Protein AF-C4IFF8-F1 (afdb_monomer_lite)

Radius of gyration: 55.26 Å; chains: 1; bounding box: 111×51×148 Å

Secondary structure (DSSP, 8-state):
-PPPP--EEE-GGGSTT----TT-EEEETTT--EEEE-SSSEEES----TT--S-BTTB-SS----GGGGT-TT-----GGGPPPPHHHHHHHHTSPPSS-PPPPTT-SS----GGG-TTSSS--TT-S--SS-EEEEE-SSEEEEEEE-SSS------EESS-S-----

Organism: NCBI:txid632245

Structure (mmCIF, N/CA/C/O backbone):
data_AF-C4IFF8-F1
#
_entry.id   AF-C4IFF8-F1
#
loop_
_atom_site.group_PDB
_atom_site.id
_atom_site.type_symbol
_atom_site.label_atom_id
_atom_site.label_alt_id
_atom_site.label_comp_id
_atom_site.label_asym_id
_atom_site.label_entity_id
_atom_site.label_seq_id
_atom_site.pdbx_PDB_ins_code
_atom_site.Cartn_x
_atom_site.Cartn_y
_atom_site.Cartn_z
_atom_site.occupancy
_atom_site.B_iso_or_equiv
_atom_site.auth_seq_id
_atom_site.auth_comp_id
_atom_site.auth_asym_id
_atom_site.auth_atom_id
_atom_site.pdbx_PDB_model_num
ATOM 1 N N . MET A 1 1 ? -21.603 10.286 78.005 1.00 72.50 1 MET A N 1
ATOM 2 C CA . MET A 1 1 ? -22.055 8.878 77.959 1.00 72.50 1 MET A CA 1
ATOM 3 C C . MET A 1 1 ? -21.795 8.356 76.558 1.00 72.50 1 MET A C 1
ATOM 5 O O . MET A 1 1 ? -22.224 9.009 75.616 1.00 72.50 1 MET A O 1
ATOM 9 N N . ALA A 1 2 ? -21.042 7.267 76.403 1.00 71.94 2 ALA A N 1
ATOM 10 C CA . ALA A 1 2 ? -20.836 6.655 75.092 1.00 71.94 2 ALA A CA 1
ATOM 11 C C . ALA A 1 2 ? -21.992 5.687 74.811 1.00 71.94 2 ALA A C 1
ATOM 13 O O . ALA A 1 2 ? -22.238 4.780 75.601 1.00 71.94 2 ALA A O 1
ATOM 14 N N . GLN A 1 3 ? -22.701 5.887 73.702 1.00 87.06 3 GLN A N 1
ATOM 15 C CA . GLN A 1 3 ? -23.749 4.972 73.254 1.00 87.06 3 GLN A CA 1
ATOM 16 C C . GLN A 1 3 ? -23.097 3.892 72.379 1.00 87.06 3 GLN A C 1
ATOM 18 O O . GLN A 1 3 ? -22.406 4.216 71.414 1.00 87.06 3 GLN A O 1
ATOM 23 N N . THR A 1 4 ? -23.300 2.611 72.691 1.00 87.38 4 THR A N 1
ATOM 24 C CA . THR A 1 4 ? -22.831 1.504 71.841 1.00 87.38 4 THR A CA 1
ATOM 25 C C . THR A 1 4 ? -23.965 1.018 70.947 1.00 87.38 4 THR A C 1
ATOM 27 O O . THR A 1 4 ? -24.980 0.534 71.442 1.00 87.38 4 THR A O 1
ATOM 30 N N . ILE A 1 5 ? -23.773 1.092 69.630 1.00 87.38 5 ILE A N 1
ATOM 31 C CA . ILE A 1 5 ? -24.707 0.540 68.642 1.00 87.38 5 ILE A CA 1
ATOM 32 C C . ILE A 1 5 ? -24.251 -0.877 68.282 1.00 87.38 5 ILE A C 1
ATOM 34 O O . ILE A 1 5 ? -23.100 -1.091 67.900 1.00 87.38 5 ILE A O 1
ATOM 38 N N . LYS A 1 6 ? -25.147 -1.860 68.413 1.00 84.38 6 LYS A N 1
ATOM 39 C CA . LYS A 1 6 ? -24.889 -3.258 68.047 1.00 84.38 6 LYS A CA 1
ATOM 40 C C . LYS A 1 6 ? -25.589 -3.578 66.731 1.00 84.38 6 LYS A C 1
ATOM 42 O O . LYS A 1 6 ? -26.801 -3.433 66.630 1.00 84.38 6 LYS A O 1
ATOM 47 N N . PHE A 1 7 ? -24.828 -4.054 65.751 1.00 91.31 7 PHE A N 1
ATOM 48 C CA . PHE A 1 7 ? -25.373 -4.612 64.514 1.00 91.31 7 PHE A CA 1
ATOM 49 C C . PHE A 1 7 ? -25.497 -6.124 64.615 1.00 91.31 7 PHE A C 1
ATOM 51 O O . PHE A 1 7 ? -24.718 -6.771 65.326 1.00 91.31 7 PHE A O 1
ATOM 58 N N . LYS A 1 8 ? -26.429 -6.686 63.845 1.00 93.06 8 LYS A N 1
ATOM 59 C CA . LYS A 1 8 ? -26.497 -8.126 63.621 1.00 93.06 8 LYS A CA 1
ATOM 60 C C . LYS A 1 8 ? -25.160 -8.572 63.029 1.00 93.06 8 LYS A C 1
ATOM 62 O O . LYS A 1 8 ? -24.608 -7.930 62.138 1.00 93.06 8 LYS A O 1
ATOM 67 N N . ARG A 1 9 ? -24.560 -9.607 63.602 1.00 94.38 9 ARG A N 1
ATOM 68 C CA . ARG A 1 9 ? -23.213 -10.040 63.230 1.00 94.38 9 ARG A CA 1
ATOM 69 C C . ARG A 1 9 ? -23.067 -11.535 63.389 1.00 94.38 9 ARG A C 1
ATOM 71 O O . ARG A 1 9 ? -23.719 -12.129 64.241 1.00 94.38 9 ARG A O 1
ATOM 78 N N . GLY A 1 10 ? -22.203 -12.114 62.577 1.00 94.06 10 GLY A N 1
ATOM 79 C CA . GLY A 1 10 ? -21.912 -13.538 62.582 1.00 94.06 10 GLY A CA 1
ATOM 80 C C . GLY A 1 10 ? -20.863 -13.866 61.533 1.00 94.06 10 GLY A C 1
ATOM 81 O O . GLY A 1 10 ? -20.343 -12.972 60.865 1.00 94.06 10 GLY A O 1
ATOM 82 N N . THR A 1 11 ? -20.563 -15.150 61.391 1.00 95.69 11 THR A N 1
ATOM 83 C CA . THR A 1 11 ? -19.658 -15.635 60.343 1.00 95.69 11 THR A CA 1
ATOM 84 C C . THR A 1 11 ? -20.381 -15.716 58.997 1.00 95.69 11 THR A C 1
ATOM 86 O O . THR A 1 11 ? -21.616 -15.705 58.945 1.00 95.69 11 THR A O 1
ATOM 89 N N . SER A 1 12 ? -19.635 -15.882 57.904 1.00 93.25 12 SER A N 1
ATOM 90 C CA . SER A 1 12 ? -20.187 -16.089 56.556 1.00 93.25 12 SER A CA 1
ATOM 91 C C . SER A 1 12 ? -21.164 -17.265 56.493 1.00 93.25 12 SER A C 1
ATOM 93 O O . SER A 1 12 ? -22.121 -17.228 55.723 1.00 93.25 12 SER A O 1
ATOM 95 N N . ALA A 1 13 ? -20.964 -18.289 57.331 1.00 94.88 13 ALA A N 1
ATOM 96 C CA . ALA A 1 13 ? -21.817 -19.475 57.392 1.00 94.88 13 ALA A CA 1
ATOM 97 C C . ALA A 1 13 ? -23.239 -19.160 57.886 1.00 94.88 13 ALA A C 1
ATOM 99 O O . ALA A 1 13 ? -24.200 -19.807 57.480 1.00 94.88 13 ALA A O 1
ATOM 100 N N . ASN A 1 14 ? -23.394 -18.132 58.723 1.00 92.69 14 ASN A N 1
ATOM 101 C CA . ASN A 1 14 ? -24.700 -17.719 59.232 1.00 92.69 14 ASN A CA 1
ATOM 102 C C . ASN A 1 14 ? -25.494 -16.888 58.213 1.00 92.69 14 ASN A C 1
ATOM 104 O O . ASN A 1 14 ? -26.690 -16.683 58.413 1.00 92.69 14 ASN A O 1
ATOM 108 N N . LEU A 1 15 ? -24.856 -16.415 57.133 1.00 90.19 15 LEU A N 1
ATOM 109 C CA . LEU A 1 15 ? -25.468 -15.520 56.152 1.00 90.19 15 LEU A CA 1
ATOM 110 C C . LEU A 1 15 ? -26.654 -16.180 55.435 1.00 90.19 15 LEU A C 1
ATOM 112 O O . LEU A 1 15 ? -27.686 -15.539 55.273 1.00 90.19 15 LEU A O 1
ATOM 116 N N . GLY A 1 16 ? -26.556 -17.461 55.062 1.00 89.62 16 GLY A N 1
ATOM 117 C CA . GLY A 1 16 ? -27.626 -18.167 54.339 1.00 89.62 16 GLY A CA 1
ATOM 118 C C . GLY A 1 16 ? -28.959 -18.192 55.095 1.00 89.62 16 GLY A C 1
ATOM 119 O O . GLY A 1 16 ? -30.007 -17.940 54.512 1.00 89.62 16 GLY A O 1
ATOM 120 N N . SER A 1 17 ? -28.907 -18.393 56.413 1.00 91.31 17 SER A N 1
ATOM 121 C CA . SER A 1 17 ? -30.076 -18.385 57.305 1.00 91.31 17 SER A CA 1
ATOM 122 C C . SER A 1 17 ? -30.453 -16.995 57.831 1.00 91.31 17 SER A C 1
ATOM 124 O O . SER A 1 17 ? -31.436 -16.851 58.554 1.00 91.31 17 SER A O 1
ATOM 126 N N . LEU A 1 18 ? -29.654 -15.965 57.540 1.00 90.69 18 LEU A N 1
ATOM 127 C CA . LEU A 1 18 ? -29.854 -14.628 58.086 1.00 90.69 18 LEU A CA 1
ATOM 128 C C . LEU A 1 18 ? -30.970 -13.904 57.333 1.00 90.69 18 LEU A C 1
ATOM 130 O O . LEU A 1 18 ? -30.791 -13.530 56.179 1.00 90.69 18 LEU A O 1
ATOM 134 N N . THR A 1 19 ? -32.102 -13.640 57.971 1.00 91.94 19 THR A N 1
ATOM 135 C CA . THR A 1 19 ? -33.139 -12.764 57.408 1.00 91.94 19 THR A CA 1
ATOM 136 C C . THR A 1 19 ? -32.927 -11.337 57.903 1.00 91.94 19 THR A C 1
ATOM 138 O O . THR A 1 19 ? -32.835 -11.113 59.116 1.00 91.94 19 THR A O 1
ATOM 141 N N . LEU A 1 20 ? -32.847 -10.385 56.975 1.00 93.19 20 LEU A N 1
ATOM 142 C CA . LEU A 1 20 ? -32.718 -8.958 57.265 1.00 93.19 20 LEU A CA 1
ATOM 143 C C . LEU A 1 20 ? -33.929 -8.226 56.703 1.00 93.19 20 LEU A C 1
ATOM 145 O O . LEU A 1 20 ? -34.284 -8.418 55.539 1.00 93.19 20 LEU A O 1
ATOM 149 N N . GLN A 1 21 ? -34.545 -7.380 57.524 1.00 94.31 21 GLN A N 1
ATOM 150 C CA . GLN A 1 21 ? -35.575 -6.465 57.037 1.00 94.31 21 GLN A CA 1
ATOM 151 C C . GLN A 1 21 ? -34.955 -5.405 56.121 1.00 94.31 21 GLN A C 1
ATOM 153 O O . GLN A 1 21 ? -33.737 -5.200 56.115 1.00 94.31 21 GLN A O 1
ATOM 158 N N . ALA A 1 22 ? -35.790 -4.719 55.341 1.00 95.31 22 ALA A N 1
ATOM 159 C CA . ALA A 1 22 ? -35.328 -3.613 54.512 1.00 95.31 22 ALA A CA 1
ATOM 160 C C . ALA A 1 22 ? -34.593 -2.566 55.374 1.00 95.31 22 ALA A C 1
ATOM 162 O O . ALA A 1 22 ? -35.139 -2.064 56.354 1.00 95.31 22 ALA A O 1
ATOM 163 N N . GLY A 1 23 ? -33.340 -2.272 55.025 1.00 92.88 23 GLY A N 1
ATOM 164 C 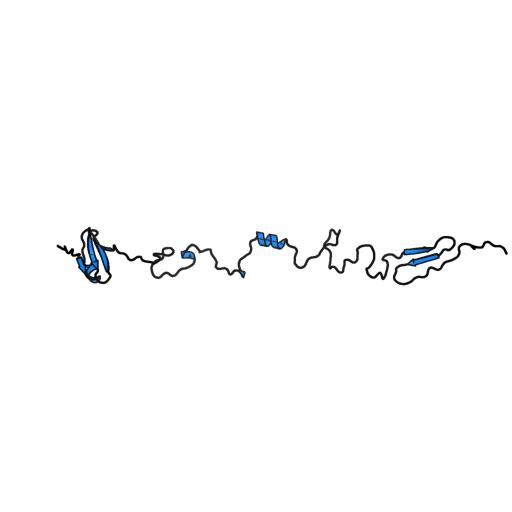CA . GLY A 1 23 ? -32.474 -1.332 55.739 1.00 92.88 23 GLY A CA 1
ATOM 165 C C . GLY A 1 23 ? -31.724 -1.905 56.946 1.00 92.88 23 GLY A C 1
ATOM 166 O O . GLY A 1 23 ? -30.904 -1.195 57.523 1.00 92.88 23 GLY A O 1
ATOM 167 N N . GLU A 1 24 ? -31.942 -3.166 57.333 1.00 95.44 24 GLU A N 1
ATOM 168 C CA . GLU A 1 24 ? -31.237 -3.764 58.472 1.00 95.44 24 GLU A CA 1
ATOM 169 C C . GLU A 1 24 ? -29.786 -4.135 58.094 1.00 95.44 24 GLU A C 1
ATOM 171 O O . GLU A 1 24 ? -29.584 -4.900 57.144 1.00 95.44 24 GLU A O 1
ATOM 176 N N . PRO A 1 25 ? -28.764 -3.637 58.823 1.00 94.50 25 PRO A N 1
ATOM 177 C CA . PRO A 1 25 ? -27.370 -3.967 58.558 1.00 94.50 25 PRO A CA 1
ATOM 178 C C . PRO A 1 25 ? -26.925 -5.257 59.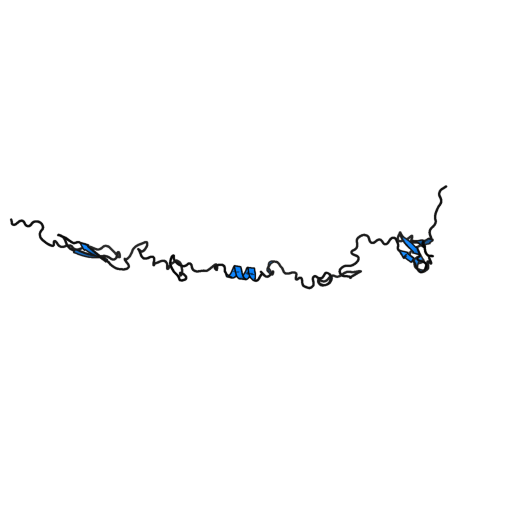252 1.00 94.50 25 PRO A C 1
ATOM 180 O O . PRO A 1 25 ? -27.258 -5.518 60.413 1.00 94.50 25 PRO A O 1
ATOM 183 N N . ALA A 1 26 ? -26.066 -6.017 58.572 1.00 95.50 26 ALA A N 1
ATOM 184 C CA . ALA A 1 26 ? -25.354 -7.139 59.160 1.00 95.50 26 ALA A CA 1
ATOM 185 C C . ALA A 1 26 ? -23.873 -7.168 58.787 1.00 95.50 26 ALA A C 1
ATOM 187 O O . ALA A 1 26 ? -23.503 -6.995 57.627 1.00 95.50 26 ALA A O 1
ATOM 188 N N . PHE A 1 27 ? -23.026 -7.444 59.775 1.00 94.94 27 PHE A N 1
ATOM 189 C CA . PHE A 1 27 ? -21.583 -7.543 59.591 1.00 94.94 27 PHE A CA 1
ATOM 190 C C . PHE A 1 27 ? -21.107 -8.995 59.635 1.00 94.94 27 PHE A C 1
ATOM 192 O O . PHE A 1 27 ? -21.367 -9.725 60.593 1.00 94.94 27 PHE A O 1
ATOM 199 N N . CYS A 1 28 ? -20.369 -9.387 58.606 1.00 93.38 28 CYS A N 1
ATOM 200 C CA . CYS A 1 28 ? -19.741 -10.688 58.482 1.00 93.38 28 CYS A CA 1
ATOM 201 C C . CYS A 1 28 ? -18.339 -10.613 59.102 1.00 93.38 28 CYS A C 1
ATOM 203 O O . CYS A 1 28 ? -17.434 -9.975 58.562 1.00 93.38 28 CYS A O 1
ATOM 205 N N . THR A 1 29 ? -18.169 -11.190 60.290 1.00 93.62 29 THR A N 1
ATOM 206 C CA . THR A 1 29 ? -17.006 -10.928 61.158 1.00 93.62 29 THR A CA 1
ATOM 207 C C . THR A 1 29 ? -15.699 -11.531 60.658 1.00 93.62 29 THR A C 1
ATOM 209 O O . THR A 1 29 ? -14.631 -11.087 61.055 1.00 93.62 29 THR A O 1
ATOM 212 N N . ASP A 1 30 ? -15.789 -12.550 59.817 1.00 94.12 30 ASP A N 1
ATOM 213 C CA . ASP A 1 30 ? -14.690 -13.361 59.295 1.00 94.12 30 ASP A CA 1
ATOM 214 C C . ASP A 1 30 ? -14.122 -12.847 57.963 1.00 94.12 30 ASP A C 1
ATOM 216 O O . ASP A 1 30 ? -12.946 -13.054 57.689 1.00 94.12 30 ASP A O 1
ATOM 220 N N . ASN A 1 31 ? -14.916 -12.154 57.142 1.00 90.19 31 ASN A N 1
ATOM 221 C CA . ASN A 1 31 ? -14.467 -11.615 55.848 1.00 90.19 31 ASN A CA 1
ATOM 222 C C . ASN A 1 31 ? -14.617 -10.087 55.727 1.00 90.19 31 ASN A C 1
ATOM 224 O O . ASN A 1 31 ? -14.388 -9.525 54.656 1.00 90.19 31 ASN A O 1
ATOM 228 N N . GLY A 1 32 ? -15.036 -9.416 56.805 1.00 89.62 32 GLY A N 1
ATOM 229 C CA . GLY A 1 32 ? -15.197 -7.964 56.860 1.00 89.62 32 GLY A CA 1
ATOM 230 C C . GLY A 1 32 ? -16.312 -7.413 55.970 1.00 89.62 32 GLY A C 1
ATOM 231 O O . GLY A 1 32 ? -16.401 -6.198 55.786 1.00 89.62 32 GLY A O 1
ATOM 232 N N . LYS A 1 33 ? -17.158 -8.270 55.387 1.00 91.44 33 LYS A N 1
ATOM 233 C CA . LYS A 1 33 ? -18.241 -7.846 54.500 1.00 91.44 33 LYS A CA 1
ATOM 234 C C . LYS A 1 33 ? -19.410 -7.271 55.292 1.00 91.44 33 LYS A C 1
ATOM 236 O O . LYS A 1 33 ? -19.801 -7.792 56.336 1.00 91.44 33 LYS A O 1
ATOM 241 N N . LEU A 1 34 ? -19.993 -6.210 54.755 1.00 93.88 34 LEU A N 1
ATOM 242 C CA . LEU A 1 34 ? -21.171 -5.540 55.279 1.00 93.88 34 LEU A CA 1
ATOM 243 C C . LEU A 1 34 ? -22.334 -5.761 54.314 1.00 93.88 34 LEU A C 1
ATOM 245 O O . LEU A 1 34 ? -22.231 -5.454 53.125 1.00 93.88 34 LEU A O 1
ATOM 249 N N . TYR A 1 35 ? -23.438 -6.275 54.846 1.00 94.56 35 TYR A N 1
ATOM 250 C CA . TYR A 1 35 ? -24.666 -6.522 54.105 1.00 94.56 35 TYR A CA 1
ATOM 251 C C . TYR A 1 35 ? -25.799 -5.634 54.618 1.00 94.56 35 TYR A C 1
ATOM 253 O O . TYR A 1 35 ? -25.877 -5.376 55.819 1.00 94.56 35 TYR A O 1
ATOM 261 N N . ILE A 1 36 ? -26.695 -5.215 53.725 1.00 95.56 36 ILE A N 1
ATOM 262 C CA . ILE A 1 36 ? -27.951 -4.529 54.057 1.00 95.56 36 ILE A CA 1
ATOM 263 C C . ILE A 1 36 ? -29.118 -5.362 53.531 1.00 95.56 36 ILE A C 1
ATOM 265 O O . ILE A 1 36 ? -29.086 -5.822 52.387 1.00 95.56 36 ILE A O 1
ATOM 269 N N . GLY A 1 37 ? -30.147 -5.565 54.351 1.00 95.69 37 GLY A N 1
ATOM 270 C CA . GLY A 1 37 ? -31.387 -6.189 53.897 1.00 95.69 37 GLY A CA 1
ATOM 271 C C . GLY A 1 37 ? -32.146 -5.286 52.926 1.00 95.69 37 GLY A C 1
ATOM 272 O O . GLY A 1 37 ? -32.276 -4.088 53.162 1.00 95.69 37 GLY A O 1
ATOM 273 N N . ASN A 1 38 ? -32.687 -5.845 51.845 1.00 94.12 38 ASN A N 1
ATOM 274 C CA . ASN A 1 38 ? -33.598 -5.129 50.937 1.00 94.12 38 ASN A CA 1
ATOM 275 C C . ASN A 1 38 ? -35.076 -5.522 51.147 1.00 94.12 38 ASN A C 1
ATOM 277 O O . ASN A 1 38 ? -35.932 -5.159 50.348 1.00 94.12 38 ASN A O 1
ATOM 281 N N . GLY A 1 39 ? -35.371 -6.281 52.210 1.00 87.94 39 GLY A N 1
ATOM 282 C CA . GLY A 1 39 ? -36.706 -6.787 52.547 1.00 87.94 39 GLY A CA 1
ATOM 283 C C . GLY A 1 39 ? -37.005 -8.190 52.012 1.00 87.94 39 GLY A C 1
ATOM 284 O O . GLY A 1 39 ? -37.879 -8.857 52.552 1.00 87.94 39 GLY A O 1
ATOM 285 N N . THR A 1 40 ? -36.263 -8.663 51.008 1.00 89.12 40 THR A N 1
ATOM 286 C CA . THR A 1 40 ? -36.353 -10.048 50.498 1.00 89.12 40 THR A CA 1
ATOM 287 C C . THR A 1 40 ? -35.046 -10.805 50.710 1.00 89.12 40 THR A C 1
ATOM 289 O 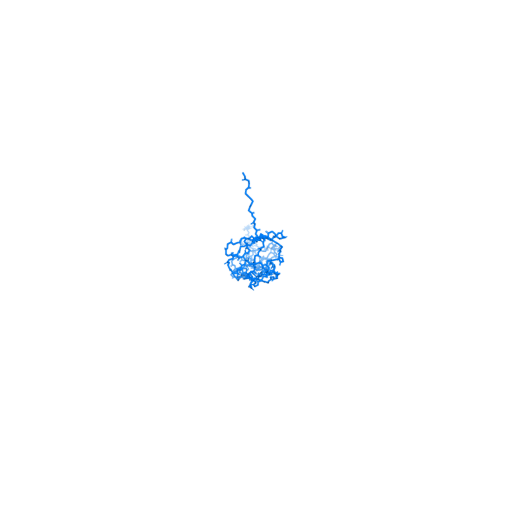O . THR A 1 40 ? -35.046 -11.991 51.024 1.00 89.12 40 THR A O 1
ATOM 292 N N . ASP A 1 41 ? -33.924 -10.104 50.571 1.00 92.62 41 ASP A N 1
ATOM 293 C CA . ASP A 1 41 ? -32.593 -10.680 50.533 1.00 92.62 41 ASP A CA 1
ATOM 294 C C . ASP A 1 41 ? -31.538 -9.718 51.100 1.00 92.62 41 ASP A C 1
ATOM 296 O O . ASP A 1 41 ? -31.859 -8.675 51.681 1.00 92.62 41 ASP A O 1
ATOM 300 N N . LYS A 1 42 ? -30.259 -10.078 50.958 1.00 92.44 42 LYS A N 1
ATOM 301 C CA . LYS A 1 42 ? -29.123 -9.341 51.530 1.00 92.44 42 LYS A CA 1
ATOM 302 C C . LYS A 1 42 ? -28.195 -8.828 50.435 1.00 92.44 42 LYS A C 1
ATOM 304 O O . LYS A 1 42 ? -27.689 -9.607 49.635 1.00 92.44 42 LYS A O 1
ATOM 309 N N . VAL A 1 43 ? -27.915 -7.529 50.438 1.00 93.69 43 VAL A N 1
ATOM 310 C CA . VAL A 1 43 ? -27.046 -6.872 49.453 1.00 93.69 43 VAL A CA 1
ATOM 311 C C . VAL A 1 43 ? -25.689 -6.583 50.078 1.00 93.69 43 VAL A C 1
ATOM 313 O O . VAL A 1 43 ? -25.621 -5.935 51.119 1.00 93.69 43 VAL A O 1
ATOM 316 N N . LEU A 1 44 ? -24.610 -7.050 49.447 1.00 92.25 44 LEU A N 1
ATOM 317 C CA . LEU A 1 44 ? -23.241 -6.689 49.820 1.00 92.25 44 LEU A CA 1
ATOM 318 C C . LEU A 1 44 ? -22.979 -5.231 49.430 1.00 92.25 44 LEU A C 1
ATOM 320 O O . LEU A 1 44 ? -23.060 -4.902 48.251 1.00 92.25 44 LEU A O 1
ATOM 324 N N . ILE A 1 45 ? -22.630 -4.372 50.389 1.00 91.25 45 ILE A N 1
ATOM 325 C CA . ILE A 1 45 ? -22.443 -2.933 50.122 1.00 91.25 45 ILE A CA 1
ATOM 326 C C . ILE A 1 45 ? -20.983 -2.476 50.139 1.00 91.25 45 ILE A C 1
ATOM 328 O O . ILE A 1 45 ? -20.676 -1.381 49.681 1.00 91.25 45 ILE A O 1
ATOM 332 N N . ASN A 1 46 ? -20.063 -3.316 50.614 1.00 88.19 46 ASN A N 1
ATOM 333 C CA . ASN A 1 46 ? -18.621 -3.069 50.566 1.00 88.19 46 ASN A CA 1
ATOM 334 C C . ASN A 1 46 ? -17.913 -4.070 49.644 1.00 88.19 46 ASN A C 1
ATOM 336 O O . ASN A 1 46 ? -16.916 -4.693 50.009 1.00 88.19 46 ASN A O 1
ATOM 340 N N . GLN A 1 47 ? -18.456 -4.241 48.439 1.00 85.06 47 GLN A N 1
ATOM 341 C CA . GLN A 1 47 ? -17.800 -5.001 47.381 1.00 85.06 47 GLN A CA 1
ATOM 342 C C . GLN A 1 47 ? -16.389 -4.443 47.135 1.00 85.06 47 GLN A C 1
ATOM 344 O O . GLN A 1 47 ? -16.217 -3.318 46.666 1.00 85.06 47 GLN A O 1
ATOM 349 N N . ASN A 1 48 ? -15.362 -5.216 47.499 1.00 73.81 48 ASN A N 1
ATOM 350 C CA . ASN A 1 48 ? -13.982 -4.841 47.230 1.00 73.81 48 ASN A CA 1
ATOM 351 C C . ASN A 1 48 ? -13.677 -5.127 45.756 1.00 73.81 48 ASN A C 1
ATOM 353 O O . ASN A 1 48 ? -13.204 -6.205 45.408 1.00 73.81 48 ASN A O 1
ATOM 357 N N . ASN A 1 49 ? -13.976 -4.156 44.896 1.00 71.50 49 ASN A N 1
ATOM 358 C CA . ASN A 1 49 ? -13.667 -4.207 43.465 1.00 71.50 49 ASN A CA 1
ATOM 359 C C . ASN A 1 49 ? -12.268 -3.643 43.157 1.00 71.50 49 ASN A C 1
ATOM 361 O O . ASN A 1 49 ? -12.009 -3.205 42.038 1.00 71.50 49 ASN A O 1
ATOM 365 N N . SER A 1 50 ? -11.382 -3.581 44.153 1.00 63.56 50 SER A N 1
ATOM 366 C CA . SER A 1 50 ? -10.096 -2.904 44.032 1.00 63.56 50 SER A CA 1
ATOM 367 C C . SER A 1 50 ? -9.157 -3.686 43.101 1.00 63.56 50 SER A C 1
ATOM 369 O O . SER A 1 50 ? -8.537 -4.669 43.503 1.00 63.56 50 SER A O 1
ATOM 371 N N . SER A 1 51 ? -9.077 -3.218 41.849 1.00 56.78 51 SER A N 1
ATOM 372 C CA . SER A 1 51 ? -8.000 -3.449 40.865 1.00 56.78 51 SER A CA 1
ATOM 373 C C . SER A 1 51 ? -8.119 -4.596 39.849 1.00 56.78 51 SER A C 1
ATOM 375 O O . SER A 1 51 ? -7.159 -4.836 39.120 1.00 56.78 51 SER A O 1
ATOM 377 N N . ALA A 1 52 ? -9.262 -5.268 39.704 1.00 63.81 52 ALA A N 1
ATOM 378 C CA . ALA A 1 52 ? -9.434 -6.283 38.658 1.00 63.81 52 ALA A CA 1
ATOM 379 C C . ALA A 1 52 ? -10.248 -5.737 37.479 1.00 63.81 52 ALA A C 1
ATOM 381 O O . ALA A 1 52 ? -11.341 -5.201 37.664 1.00 63.81 52 ALA A O 1
ATOM 382 N N . VAL A 1 53 ? -9.742 -5.922 36.257 1.00 69.94 53 VAL A N 1
ATOM 383 C CA . VAL A 1 53 ? -10.573 -5.849 35.052 1.00 69.94 53 VAL A CA 1
ATOM 384 C C . VAL A 1 53 ? -11.780 -6.768 35.269 1.00 69.94 53 VAL A C 1
ATOM 386 O O . VAL A 1 53 ? -11.616 -7.978 35.406 1.00 69.94 53 VAL A O 1
ATOM 389 N N . THR A 1 54 ? -12.987 -6.201 35.359 1.00 71.75 54 THR A N 1
ATOM 390 C CA . THR A 1 54 ? -14.209 -6.973 35.653 1.00 71.75 54 THR A CA 1
ATOM 391 C C . THR A 1 54 ? -14.610 -7.863 34.484 1.00 71.75 54 THR A C 1
ATOM 393 O O . THR A 1 54 ? -15.187 -8.927 34.693 1.00 71.75 54 THR A O 1
ATOM 396 N N . SER A 1 55 ? -14.277 -7.443 33.259 1.00 78.69 55 SER A N 1
ATOM 397 C CA . SER A 1 55 ? -14.348 -8.265 32.055 1.00 78.69 55 SER A CA 1
ATOM 398 C C . SER A 1 55 ? -13.407 -7.752 30.960 1.00 78.69 55 SER A C 1
ATOM 400 O O . SER A 1 55 ? -13.191 -6.546 30.848 1.00 78.69 55 SER A O 1
ATOM 402 N N . VAL A 1 56 ? -12.871 -8.654 30.132 1.00 82.19 56 VAL A N 1
ATOM 403 C CA . VAL A 1 56 ? -12.213 -8.308 28.857 1.00 82.19 56 VAL A CA 1
ATOM 404 C C . VAL A 1 56 ? -13.052 -8.904 27.739 1.00 82.19 56 VAL A C 1
ATOM 406 O O . VAL A 1 56 ? -13.233 -10.120 27.700 1.00 82.19 56 VAL A O 1
ATOM 409 N N . GLY A 1 57 ? -13.619 -8.066 26.869 1.00 81.19 57 GLY A N 1
ATOM 410 C CA . GLY A 1 57 ? -14.471 -8.554 25.778 1.00 81.19 57 GLY A CA 1
ATOM 411 C C . GLY A 1 57 ? -15.688 -9.358 26.257 1.00 81.19 57 GLY A C 1
ATOM 412 O O . GLY A 1 57 ? -16.069 -10.334 25.621 1.00 81.19 57 GLY A O 1
ATOM 413 N N . GLY A 1 58 ? -16.254 -9.022 27.424 1.00 80.75 58 GLY A N 1
ATOM 414 C CA . GLY A 1 58 ? -17.392 -9.742 28.012 1.00 80.75 58 GLY A CA 1
ATOM 415 C C . GLY A 1 58 ? -17.051 -11.069 28.708 1.00 80.75 58 GLY A C 1
ATOM 416 O O . GLY A 1 58 ? -17.945 -11.696 29.272 1.00 80.75 58 GLY A O 1
ATOM 417 N N . LYS A 1 59 ? -15.781 -11.496 28.730 1.00 83.44 59 LYS A N 1
ATOM 418 C CA . LYS A 1 59 ? -15.330 -12.662 29.510 1.00 83.44 59 LYS A CA 1
ATOM 419 C C . LYS A 1 59 ? -15.108 -12.297 30.981 1.00 83.44 59 LYS A C 1
ATOM 421 O O . LYS A 1 59 ? -14.511 -11.262 31.263 1.00 83.44 59 LYS A O 1
ATOM 426 N N . THR A 1 60 ? -15.516 -13.167 31.905 1.00 80.25 60 THR A N 1
ATOM 427 C CA . THR A 1 60 ? -15.300 -13.049 33.363 1.00 80.25 60 THR A CA 1
ATOM 428 C C . THR A 1 60 ? -14.638 -14.328 33.913 1.00 80.25 60 THR A C 1
ATOM 430 O O . THR A 1 60 ? -14.694 -15.375 33.270 1.00 80.25 60 THR A O 1
ATOM 433 N N . GLY A 1 61 ? -13.987 -14.275 35.085 1.00 79.00 61 GLY A N 1
ATOM 434 C CA . GLY A 1 61 ? -13.329 -15.443 35.705 1.00 79.00 61 GLY A CA 1
ATOM 435 C C . GLY A 1 61 ? -11.884 -15.682 35.234 1.00 79.00 61 GLY A C 1
ATOM 436 O O . GLY A 1 61 ? -11.116 -14.732 35.107 1.00 79.00 61 GLY A O 1
ATOM 437 N N . ALA A 1 62 ? -11.485 -16.942 35.012 1.00 76.50 62 ALA A N 1
ATOM 438 C CA . ALA A 1 62 ? -10.182 -17.278 34.425 1.00 76.50 62 ALA A CA 1
ATOM 439 C C . ALA A 1 62 ? -10.191 -16.943 32.923 1.00 76.50 62 ALA A C 1
ATOM 441 O O . ALA A 1 62 ? -10.817 -17.640 32.127 1.00 76.50 62 ALA A O 1
ATOM 442 N N . VAL A 1 63 ? -9.538 -15.843 32.538 1.00 81.31 63 VAL A N 1
ATOM 443 C CA . VAL A 1 63 ? -9.626 -15.296 31.177 1.00 81.31 63 VAL A CA 1
ATOM 444 C C . VAL A 1 63 ? -8.478 -15.811 30.308 1.00 81.31 63 VAL A C 1
ATOM 446 O O . VAL A 1 63 ? -7.317 -15.478 30.531 1.00 81.31 63 VAL A O 1
ATOM 449 N N . THR A 1 64 ? -8.808 -16.578 29.272 1.00 85.94 64 THR A N 1
ATOM 450 C CA . THR A 1 64 ? -7.917 -16.845 28.134 1.00 85.94 64 THR A CA 1
ATOM 451 C C . THR A 1 64 ? -8.393 -16.014 26.950 1.00 85.94 64 THR A C 1
ATOM 453 O O . THR A 1 64 ? -9.575 -16.065 26.607 1.00 85.94 64 THR A O 1
ATOM 456 N N . LEU A 1 65 ? -7.490 -15.228 26.361 1.00 88.94 65 LEU A N 1
ATOM 457 C CA . LEU A 1 65 ? -7.816 -14.266 25.313 1.00 88.94 65 LEU A CA 1
ATOM 458 C C . LEU A 1 65 ? -7.361 -14.775 23.947 1.00 88.94 65 LEU A C 1
ATOM 460 O O . LEU A 1 65 ? -6.258 -15.298 23.797 1.00 88.94 65 LEU A O 1
ATOM 464 N N . VAL A 1 66 ? -8.188 -14.531 22.939 1.00 89.56 66 VAL A N 1
ATOM 465 C CA . VAL A 1 66 ? -7.832 -14.627 21.521 1.00 89.56 66 VAL A CA 1
ATOM 466 C C . VAL A 1 66 ? -8.034 -13.269 20.847 1.00 89.56 66 VAL A C 1
ATOM 468 O O . VAL A 1 66 ? -8.787 -12.433 21.339 1.00 89.56 66 VAL A O 1
ATOM 471 N N . LYS A 1 67 ? -7.413 -13.038 19.681 1.00 90.19 67 LYS A N 1
ATOM 472 C CA . LYS A 1 67 ? -7.502 -11.753 18.946 1.00 90.19 67 LYS A CA 1
ATOM 473 C C . LYS A 1 67 ? -8.936 -11.242 18.726 1.00 90.19 67 LYS A C 1
ATOM 475 O O . LYS A 1 67 ? -9.175 -10.038 18.700 1.00 90.19 67 LYS A O 1
ATOM 480 N N . GLY A 1 68 ? -9.892 -12.163 18.582 1.00 89.00 68 GLY A N 1
ATOM 481 C CA . GLY A 1 68 ? -11.307 -11.842 18.395 1.00 89.00 68 GLY A CA 1
ATOM 482 C C . GLY A 1 68 ? -11.962 -11.192 19.615 1.00 89.00 68 GLY A C 1
ATOM 483 O O . GLY A 1 68 ? -12.866 -10.384 19.439 1.00 89.00 68 GLY A O 1
ATOM 484 N N . ASP A 1 69 ? -11.473 -11.464 20.828 1.00 89.12 69 ASP A N 1
ATOM 485 C CA . ASP A 1 69 ? -12.085 -10.980 22.075 1.00 89.12 69 ASP A CA 1
ATOM 486 C C . ASP A 1 69 ? -11.995 -9.454 22.240 1.00 89.12 69 ASP A C 1
ATOM 488 O O . ASP A 1 69 ? -12.763 -8.861 22.991 1.00 89.12 69 ASP A O 1
ATOM 492 N N . VAL A 1 70 ? -11.072 -8.804 21.528 1.00 88.75 70 VAL A N 1
ATOM 493 C CA . VAL A 1 70 ? -10.846 -7.349 21.586 1.00 88.75 70 VAL A CA 1
ATOM 494 C C . VAL A 1 70 ? -11.078 -6.659 20.237 1.00 88.75 70 VAL A C 1
ATOM 496 O O . VAL A 1 70 ? -10.595 -5.555 20.010 1.00 88.75 70 VAL A O 1
ATOM 499 N N . GLY A 1 71 ? -11.791 -7.311 19.312 1.00 89.44 71 GLY A N 1
ATOM 500 C CA . GLY A 1 71 ? -12.086 -6.742 17.992 1.00 89.44 71 GLY A CA 1
ATOM 501 C C . GLY A 1 71 ? -10.893 -6.711 17.027 1.00 89.44 71 GLY A C 1
ATOM 502 O O . GLY A 1 71 ? -10.977 -6.097 15.969 1.00 89.44 71 GLY A O 1
ATOM 503 N N . LEU A 1 72 ? -9.798 -7.412 17.339 1.00 90.94 72 LEU A N 1
ATOM 504 C CA . LEU A 1 72 ? -8.590 -7.490 16.506 1.00 90.94 72 LEU A CA 1
ATOM 505 C C . LEU A 1 72 ? -8.593 -8.730 15.598 1.00 90.94 72 LEU A C 1
ATOM 507 O O . LEU A 1 72 ? -7.548 -9.256 15.228 1.00 90.94 72 LEU A O 1
ATOM 511 N N . GLY A 1 73 ? -9.779 -9.220 15.222 1.00 92.25 73 GLY A N 1
ATOM 512 C CA . GLY A 1 73 ? -9.940 -10.419 14.395 1.00 92.25 73 GLY A CA 1
ATOM 513 C C . GLY A 1 73 ? -9.254 -10.338 13.026 1.00 92.25 73 GLY A C 1
ATOM 514 O O . GLY A 1 73 ? -8.867 -11.378 12.501 1.00 92.25 73 GLY A O 1
ATOM 515 N N . ASN A 1 74 ? -9.053 -9.133 12.497 1.00 92.25 74 ASN A N 1
ATOM 516 C CA . ASN A 1 74 ? -8.418 -8.894 11.197 1.00 92.25 74 ASN A CA 1
ATOM 517 C C . ASN A 1 74 ? -6.961 -8.423 11.317 1.00 92.25 74 ASN A C 1
ATOM 519 O O . ASN A 1 74 ? -6.342 -8.105 10.307 1.00 92.25 74 ASN A O 1
ATOM 523 N N . VAL A 1 75 ? -6.437 -8.296 12.539 1.00 91.75 75 VAL A N 1
ATOM 524 C CA . VAL A 1 75 ? -5.065 -7.842 12.759 1.00 91.75 75 VAL A CA 1
ATOM 525 C C . VAL A 1 75 ? -4.149 -9.055 12.789 1.00 91.75 75 VAL A C 1
ATOM 527 O O . VAL A 1 75 ? -4.253 -9.900 13.680 1.00 91.75 75 VAL A O 1
ATOM 530 N N . ASP A 1 76 ? -3.235 -9.105 11.828 1.00 90.00 76 ASP A N 1
ATOM 531 C CA . ASP A 1 76 ? -2.164 -10.091 11.780 1.00 90.00 76 ASP A CA 1
ATOM 532 C C . ASP A 1 76 ? -0.906 -9.551 12.470 1.00 90.00 76 ASP A C 1
ATOM 534 O O . ASP A 1 76 ? -0.539 -8.383 12.314 1.00 90.00 76 ASP A O 1
ATOM 538 N N . ASN A 1 77 ? -0.209 -10.411 13.219 1.00 88.06 77 ASN A N 1
ATOM 539 C CA . ASN A 1 77 ? 1.110 -10.089 13.764 1.00 88.06 77 ASN A CA 1
ATOM 540 C C . ASN A 1 77 ? 2.197 -10.437 12.739 1.00 88.06 77 ASN A C 1
ATOM 542 O O . ASN A 1 77 ? 2.900 -11.443 12.855 1.00 88.06 77 ASN A O 1
ATOM 546 N N . THR A 1 78 ? 2.285 -9.620 11.698 1.00 93.31 78 THR A N 1
ATOM 547 C CA . THR A 1 78 ? 3.274 -9.776 10.632 1.00 93.31 78 THR A CA 1
ATOM 548 C C . THR A 1 78 ? 4.596 -9.139 11.058 1.00 93.31 78 THR A C 1
ATOM 550 O O . THR A 1 78 ? 4.625 -7.961 11.424 1.00 93.31 78 THR A O 1
ATOM 553 N N . SER A 1 79 ? 5.697 -9.897 11.003 1.00 94.62 79 SER A N 1
ATOM 554 C CA . SER A 1 79 ? 7.041 -9.367 11.275 1.00 94.62 79 SER A CA 1
ATOM 555 C C . SER A 1 79 ? 7.374 -8.204 10.339 1.00 94.62 79 SER A C 1
ATOM 557 O O . SER A 1 79 ? 6.885 -8.154 9.210 1.00 94.62 79 SER A O 1
ATOM 559 N N . ASP A 1 80 ? 8.240 -7.286 10.772 1.00 93.12 80 ASP A N 1
ATOM 560 C CA . ASP A 1 80 ? 8.595 -6.110 9.965 1.00 93.12 80 ASP A CA 1
ATOM 561 C C . ASP A 1 80 ? 9.141 -6.477 8.577 1.00 93.12 80 ASP A C 1
ATOM 563 O O . ASP A 1 80 ? 8.815 -5.809 7.600 1.00 93.12 80 ASP A O 1
ATOM 567 N N . ALA A 1 81 ? 9.891 -7.580 8.471 1.00 94.38 81 ALA A N 1
ATOM 568 C CA . ALA A 1 81 ? 10.424 -8.086 7.205 1.00 94.38 81 ALA A CA 1
ATOM 569 C C . ALA A 1 81 ? 9.341 -8.580 6.226 1.00 94.38 81 ALA A C 1
ATOM 571 O O . ALA A 1 81 ? 9.562 -8.573 5.019 1.00 94.38 81 ALA A O 1
ATOM 572 N N . ASN A 1 82 ? 8.183 -9.004 6.739 1.00 93.12 82 ASN A N 1
ATOM 573 C CA . ASN A 1 82 ? 7.092 -9.567 5.943 1.00 93.12 82 ASN A CA 1
ATOM 574 C C . ASN A 1 82 ? 5.965 -8.559 5.679 1.00 93.12 82 ASN A C 1
ATOM 576 O O . ASN A 1 82 ? 4.962 -8.912 5.056 1.00 93.12 82 ASN A O 1
ATOM 580 N N . LYS A 1 83 ? 6.080 -7.316 6.163 1.00 92.50 83 LYS A N 1
ATOM 581 C CA . LYS A 1 83 ? 5.064 -6.290 5.915 1.00 92.50 83 LYS A CA 1
ATOM 582 C C . LYS A 1 83 ? 5.047 -5.936 4.421 1.00 92.50 83 LYS A C 1
ATOM 584 O O . LYS A 1 83 ? 6.087 -5.548 3.887 1.00 92.50 83 LYS A O 1
ATOM 589 N N . PRO A 1 84 ? 3.893 -6.043 3.735 1.00 93.06 84 PRO A N 1
ATOM 590 C CA . PRO A 1 84 ? 3.808 -5.666 2.333 1.00 93.06 84 PRO A CA 1
ATOM 591 C C . PRO A 1 84 ? 4.037 -4.161 2.180 1.00 93.06 84 PRO A C 1
ATOM 593 O O . PRO A 1 84 ? 3.585 -3.362 3.004 1.00 93.06 84 PRO A O 1
ATOM 596 N N . ILE A 1 85 ? 4.701 -3.763 1.096 1.00 95.25 85 ILE A N 1
ATOM 597 C CA . ILE A 1 85 ? 4.733 -2.357 0.687 1.00 95.25 85 ILE A CA 1
ATOM 598 C C . ILE A 1 85 ? 3.452 -2.007 -0.076 1.00 95.25 85 ILE A C 1
ATOM 600 O O . ILE A 1 85 ? 2.844 -2.860 -0.722 1.00 95.25 85 ILE A O 1
ATOM 604 N N . SER A 1 86 ? 3.029 -0.743 -0.007 1.00 96.50 86 SER A N 1
ATOM 605 C CA . SER A 1 86 ? 1.826 -0.302 -0.718 1.00 96.50 86 SER A CA 1
ATOM 606 C C . SER A 1 86 ? 2.003 -0.393 -2.240 1.00 96.50 86 SER A C 1
ATOM 608 O O . SER A 1 86 ? 3.106 -0.195 -2.756 1.00 96.50 86 SER A O 1
ATOM 610 N N . THR A 1 87 ? 0.909 -0.603 -2.979 1.00 96.94 87 THR A N 1
ATOM 611 C CA . THR A 1 87 ? 0.924 -0.613 -4.453 1.00 96.94 87 THR A CA 1
ATOM 612 C C . THR A 1 87 ? 1.470 0.693 -5.031 1.00 96.94 87 THR A C 1
ATOM 614 O O . THR A 1 87 ? 2.216 0.669 -6.007 1.00 96.94 87 THR A O 1
ATOM 617 N N . ALA A 1 88 ? 1.160 1.834 -4.405 1.00 97.12 88 ALA A N 1
ATOM 618 C CA . ALA A 1 88 ? 1.686 3.135 -4.812 1.00 97.12 88 ALA A CA 1
ATOM 619 C C . ALA A 1 88 ? 3.214 3.203 -4.644 1.00 97.12 88 ALA A C 1
ATOM 621 O O . ALA A 1 88 ? 3.919 3.640 -5.551 1.00 97.12 88 ALA A O 1
ATOM 622 N N . THR A 1 89 ? 3.737 2.702 -3.519 1.00 97.56 89 THR A N 1
ATOM 623 C CA . THR A 1 89 ? 5.185 2.621 -3.272 1.00 97.56 89 THR A CA 1
ATOM 624 C C . THR A 1 89 ? 5.867 1.690 -4.270 1.00 97.56 89 THR A C 1
ATOM 626 O O . THR A 1 89 ? 6.889 2.061 -4.838 1.00 97.56 89 THR A O 1
ATOM 629 N N . GLN A 1 90 ? 5.300 0.508 -4.525 1.00 97.12 90 GLN A N 1
ATOM 630 C CA . GLN A 1 90 ? 5.858 -0.431 -5.499 1.00 97.12 90 GLN A CA 1
ATOM 631 C C . GLN A 1 90 ? 5.859 0.157 -6.917 1.00 97.12 90 GLN A C 1
ATOM 633 O O . GLN A 1 90 ? 6.843 0.001 -7.633 1.00 97.12 90 GLN A O 1
ATOM 638 N N . THR A 1 91 ? 4.797 0.870 -7.304 1.00 96.25 91 THR A N 1
ATOM 639 C CA . THR A 1 91 ? 4.702 1.540 -8.613 1.00 96.25 91 THR A CA 1
ATOM 640 C C . THR A 1 91 ? 5.810 2.579 -8.769 1.00 96.25 91 THR A C 1
ATOM 642 O O . THR A 1 91 ? 6.577 2.512 -9.723 1.00 96.25 91 THR A O 1
ATOM 645 N N . ALA A 1 92 ? 5.983 3.459 -7.779 1.00 96.00 92 ALA A N 1
ATOM 646 C CA . ALA A 1 92 ? 7.041 4.469 -7.802 1.00 96.00 92 ALA A CA 1
ATOM 647 C C . ALA A 1 92 ? 8.459 3.861 -7.797 1.00 96.00 92 ALA A C 1
ATOM 649 O O . ALA A 1 92 ? 9.381 4.418 -8.390 1.00 96.00 92 ALA A O 1
ATOM 650 N N . LEU A 1 93 ? 8.664 2.718 -7.129 1.00 95.12 93 LEU A N 1
ATOM 651 C CA . LEU A 1 93 ? 9.946 2.006 -7.154 1.00 95.12 93 LEU A CA 1
ATOM 652 C C . LEU A 1 93 ? 10.234 1.380 -8.522 1.00 95.12 93 LEU A C 1
ATOM 654 O O . LEU A 1 93 ? 11.382 1.410 -8.955 1.00 95.12 93 LEU A O 1
ATOM 658 N N . ASN A 1 94 ? 9.212 0.864 -9.205 1.00 93.31 94 ASN A N 1
ATOM 659 C CA . ASN A 1 94 ? 9.351 0.277 -10.539 1.00 93.31 94 ASN A CA 1
ATOM 660 C C . ASN A 1 94 ? 9.729 1.312 -11.611 1.00 93.31 94 ASN A C 1
ATOM 662 O O . ASN A 1 94 ? 10.317 0.948 -12.623 1.00 93.31 94 ASN A O 1
ATOM 666 N N . GLU A 1 95 ? 9.407 2.589 -11.397 1.00 93.75 95 GLU A N 1
ATOM 667 C CA . GLU A 1 95 ? 9.766 3.687 -12.306 1.00 93.75 95 GLU A CA 1
ATOM 668 C C . GLU A 1 95 ? 11.218 4.155 -12.148 1.00 93.75 95 GLU A C 1
ATOM 670 O O . GLU A 1 95 ? 11.758 4.831 -13.027 1.00 93.75 95 GLU A O 1
ATOM 675 N N . LYS A 1 96 ? 11.878 3.814 -11.036 1.00 90.69 96 LYS A N 1
ATOM 676 C CA . LYS A 1 96 ? 13.291 4.149 -10.862 1.00 90.69 96 LYS A CA 1
ATOM 677 C C . LYS A 1 96 ? 14.144 3.329 -11.824 1.00 90.69 96 LYS A C 1
ATOM 679 O O . LYS A 1 96 ? 13.909 2.142 -12.036 1.00 90.69 96 LYS A O 1
ATOM 684 N N . ALA A 1 97 ? 15.187 3.963 -12.360 1.00 85.25 97 ALA A N 1
ATOM 685 C CA . ALA A 1 97 ? 16.171 3.274 -13.184 1.00 85.25 97 ALA A CA 1
ATOM 686 C C . ALA A 1 97 ? 16.759 2.076 -12.418 1.00 85.25 97 ALA A C 1
ATOM 688 O O . ALA A 1 97 ? 17.164 2.201 -11.259 1.00 85.25 97 ALA A O 1
ATOM 689 N N . ALA A 1 98 ? 16.803 0.916 -13.072 1.00 84.25 98 ALA A N 1
ATOM 690 C CA . ALA A 1 98 ? 17.365 -0.290 -12.484 1.00 84.25 98 ALA A CA 1
ATOM 691 C C . ALA A 1 98 ? 18.861 -0.103 -12.167 1.00 84.25 98 ALA A C 1
ATOM 693 O O . ALA A 1 98 ? 19.569 0.649 -12.841 1.00 84.25 98 ALA A O 1
ATOM 694 N N . SER A 1 99 ? 19.369 -0.834 -11.165 1.00 81.50 99 SER A N 1
ATOM 695 C CA . SER A 1 99 ? 20.798 -0.786 -10.806 1.00 81.50 99 SER A CA 1
ATOM 696 C C . SER A 1 99 ? 21.710 -1.187 -11.971 1.00 81.50 99 SER A C 1
ATOM 698 O O . SER A 1 99 ? 22.857 -0.756 -12.023 1.00 81.50 99 SER A O 1
ATOM 700 N N . SER A 1 100 ? 21.201 -1.996 -12.904 1.00 77.50 100 SER A N 1
ATOM 701 C CA . SER A 1 100 ? 21.796 -2.196 -14.220 1.00 77.50 100 SER A CA 1
ATOM 702 C C . SER A 1 100 ? 20.890 -1.532 -15.252 1.00 77.50 100 SER A C 1
ATOM 704 O O . SER A 1 100 ? 19.767 -1.981 -15.473 1.00 77.50 100 SER A O 1
ATOM 706 N N . HIS A 1 101 ? 21.360 -0.441 -15.848 1.00 72.00 101 HIS A N 1
ATOM 707 C CA . HIS A 1 101 ? 20.716 0.196 -16.990 1.00 72.00 101 HIS A CA 1
ATOM 708 C C . HIS A 1 101 ? 21.769 0.825 -17.904 1.00 72.00 101 HIS A C 1
ATOM 710 O O . HIS A 1 101 ? 22.938 0.973 -17.551 1.00 72.00 101 HIS A O 1
ATOM 716 N N . THR A 1 102 ? 21.334 1.173 -19.105 1.00 66.06 102 THR A N 1
ATOM 717 C CA . THR A 1 102 ? 22.141 1.771 -20.166 1.00 66.06 102 THR A CA 1
ATOM 718 C C . THR A 1 102 ? 21.975 3.288 -20.193 1.00 66.06 102 THR A C 1
ATOM 720 O O . THR A 1 102 ? 20.844 3.773 -20.175 1.00 66.06 102 THR A O 1
ATOM 723 N N . HIS A 1 103 ? 23.071 4.042 -20.291 1.00 66.69 103 HIS A N 1
ATOM 724 C CA . HIS A 1 103 ? 23.025 5.487 -20.543 1.00 66.69 103 HIS A CA 1
ATOM 725 C C . HIS A 1 103 ? 23.071 5.764 -22.051 1.00 66.69 103 HIS A C 1
ATOM 727 O O . HIS A 1 103 ? 23.937 5.236 -22.744 1.00 66.69 103 HIS A O 1
ATOM 733 N N . ASN A 1 104 ? 22.185 6.620 -22.572 1.00 66.38 104 ASN A N 1
ATOM 734 C CA . ASN A 1 104 ? 22.332 7.145 -23.935 1.00 66.38 104 ASN A CA 1
ATOM 735 C C . ASN A 1 104 ? 23.562 8.053 -24.018 1.00 66.38 104 ASN A C 1
ATOM 737 O O . ASN A 1 104 ? 23.810 8.861 -23.122 1.00 66.38 104 ASN A O 1
ATOM 741 N N . TYR A 1 105 ? 24.279 7.991 -25.139 1.00 65.56 105 TYR A N 1
ATOM 742 C CA . TYR A 1 105 ? 25.267 9.013 -25.484 1.00 65.56 105 TYR A CA 1
ATOM 743 C C . TYR A 1 105 ? 24.573 10.369 -25.686 1.00 65.56 105 TYR A C 1
ATOM 745 O O . TYR A 1 105 ? 23.418 10.418 -26.122 1.00 65.56 105 TYR A O 1
ATOM 753 N N . ALA A 1 106 ? 25.271 11.471 -25.395 1.00 63.81 106 ALA A N 1
ATOM 754 C CA . ALA A 1 106 ? 24.747 12.818 -25.611 1.00 63.81 106 ALA A CA 1
ATOM 755 C C . ALA A 1 106 ? 24.279 12.986 -27.072 1.00 63.81 106 ALA A C 1
ATOM 757 O O . ALA A 1 106 ? 25.077 12.868 -27.998 1.00 63.81 106 ALA A O 1
ATOM 758 N N . GLY A 1 107 ? 22.977 13.224 -27.270 1.00 64.44 107 GLY A N 1
ATOM 759 C CA . GLY A 1 107 ? 22.358 13.398 -28.590 1.00 64.44 107 GLY A CA 1
ATOM 760 C C . GLY A 1 107 ? 21.774 12.136 -29.246 1.00 64.44 107 GLY A C 1
ATOM 761 O O . GLY A 1 107 ? 21.199 12.248 -30.324 1.00 64.44 107 GLY A O 1
ATOM 762 N N . SER A 1 108 ? 21.862 10.952 -28.626 1.00 64.06 108 SER A N 1
ATOM 763 C CA . SER A 1 108 ? 21.218 9.731 -29.142 1.00 64.06 108 SER A CA 1
ATOM 764 C C . SER A 1 108 ? 19.776 9.590 -28.645 1.00 64.06 108 SER A C 1
ATOM 766 O O . SER A 1 108 ? 19.519 9.622 -27.441 1.00 64.06 108 SER A O 1
ATOM 768 N N . SER A 1 109 ? 18.838 9.336 -29.561 1.00 63.56 109 SER A N 1
ATOM 769 C CA . SER A 1 109 ? 17.439 8.981 -29.269 1.00 63.56 109 SER A CA 1
ATOM 770 C C . SER A 1 109 ? 17.242 7.505 -28.878 1.00 63.56 109 SER A C 1
ATOM 772 O O . SER A 1 109 ? 16.113 7.086 -28.644 1.00 63.56 109 SER A O 1
ATOM 774 N N . SER A 1 110 ? 18.316 6.709 -28.794 1.00 62.19 110 SER A N 1
ATOM 775 C CA . SER A 1 110 ? 18.286 5.276 -28.448 1.00 62.19 110 SER A CA 1
ATOM 776 C C . SER A 1 110 ? 19.252 4.912 -27.314 1.00 62.19 110 SER A C 1
ATOM 778 O O . SER A 1 110 ? 20.351 5.475 -27.239 1.00 62.19 110 SER A O 1
ATOM 780 N N . ALA A 1 111 ? 18.835 3.947 -26.477 1.00 62.53 111 ALA A N 1
ATOM 781 C CA . ALA A 1 111 ? 19.590 3.348 -25.366 1.00 62.53 111 ALA A CA 1
ATOM 782 C C . ALA A 1 111 ? 21.051 3.055 -25.749 1.00 62.53 111 ALA A C 1
ATOM 784 O O . ALA A 1 111 ? 21.304 2.255 -26.648 1.00 62.53 111 ALA A O 1
ATOM 785 N N . GLY A 1 112 ? 22.014 3.720 -25.100 1.00 61.56 112 GLY A N 1
ATOM 786 C CA . GLY A 1 112 ? 23.441 3.538 -25.393 1.00 61.56 112 GLY A CA 1
ATOM 787 C C . GLY A 1 112 ? 23.991 2.251 -24.774 1.00 61.56 112 GLY A C 1
ATOM 788 O O . GLY A 1 112 ? 23.761 1.973 -23.604 1.00 61.56 112 GLY A O 1
ATOM 789 N N . GLY A 1 113 ? 24.712 1.446 -25.555 1.00 61.56 113 GLY A N 1
ATOM 790 C CA . GLY A 1 113 ? 25.351 0.215 -25.074 1.00 61.56 113 GLY A CA 1
ATOM 791 C C . GLY A 1 113 ? 26.456 0.458 -24.034 1.00 61.56 113 GLY A C 1
ATOM 792 O O . GLY A 1 113 ? 26.682 1.582 -23.585 1.00 61.56 113 GLY A O 1
ATOM 793 N N . ALA A 1 114 ? 27.171 -0.609 -23.654 1.00 57.12 114 ALA A N 1
ATOM 794 C CA . ALA A 1 114 ? 28.288 -0.544 -22.706 1.00 57.12 114 ALA A CA 1
ATOM 795 C C . ALA A 1 114 ? 29.265 0.605 -23.037 1.00 57.12 114 ALA A C 1
ATOM 797 O O . ALA A 1 114 ? 29.557 0.868 -24.200 1.00 57.12 114 ALA A O 1
ATOM 798 N N . ALA A 1 115 ? 29.807 1.283 -22.019 1.00 52.84 115 ALA A N 1
ATOM 799 C CA . ALA A 1 115 ? 30.635 2.490 -22.174 1.00 52.84 115 ALA A CA 1
ATOM 800 C C . ALA A 1 115 ? 31.893 2.319 -23.062 1.00 52.84 115 ALA A C 1
ATOM 802 O O . ALA A 1 115 ? 32.505 3.305 -23.462 1.00 52.84 115 ALA A O 1
ATOM 803 N N . THR A 1 116 ? 32.260 1.086 -23.417 1.00 53.19 116 THR A N 1
ATOM 804 C CA . THR A 1 116 ? 33.330 0.762 -24.370 1.00 53.19 116 THR A CA 1
ATOM 805 C C . THR A 1 116 ? 32.966 1.033 -25.836 1.00 53.19 116 THR A C 1
ATOM 807 O O . THR A 1 116 ? 33.861 1.056 -26.676 1.00 53.19 116 THR A O 1
ATOM 810 N N . THR A 1 117 ? 31.692 1.282 -26.166 1.00 50.66 117 THR A N 1
ATOM 811 C CA . THR A 1 117 ? 31.240 1.604 -27.534 1.00 50.66 117 THR A CA 1
ATOM 812 C C . THR A 1 117 ? 31.069 3.101 -27.800 1.00 50.66 117 THR A C 1
ATOM 814 O O . THR A 1 117 ? 30.640 3.478 -28.888 1.00 50.66 117 THR A O 1
ATOM 817 N N . ALA A 1 118 ? 31.482 3.980 -26.877 1.00 51.16 118 ALA A N 1
ATOM 818 C CA . ALA A 1 118 ? 31.594 5.432 -27.093 1.00 51.16 118 ALA A CA 1
ATOM 819 C C . ALA A 1 118 ? 32.752 5.816 -28.054 1.00 51.16 118 ALA A C 1
ATOM 821 O O . ALA A 1 118 ? 33.391 6.853 -27.908 1.00 51.16 118 ALA A O 1
ATOM 822 N N . LEU A 1 119 ? 33.030 4.969 -29.049 1.00 51.62 119 LEU A N 1
ATOM 823 C CA . LEU A 1 119 ? 34.111 5.078 -30.031 1.00 51.62 119 LEU A CA 1
ATOM 824 C C . LEU A 1 119 ? 33.672 5.853 -31.292 1.00 51.62 119 LEU A C 1
ATOM 826 O O . LEU A 1 119 ? 34.272 5.726 -32.356 1.00 51.62 119 LEU A O 1
ATOM 830 N N . SER A 1 120 ? 32.580 6.618 -31.222 1.00 50.81 120 SER A N 1
ATOM 831 C CA . SER A 1 120 ? 31.994 7.297 -32.390 1.00 50.81 120 SER A CA 1
ATOM 832 C C . SER A 1 120 ? 31.520 8.725 -32.118 1.00 50.81 120 SER A C 1
ATOM 834 O O . SER A 1 120 ? 30.644 9.231 -32.814 1.00 50.81 120 SER A O 1
ATOM 836 N N . CYS A 1 121 ? 32.146 9.433 -31.175 1.00 55.31 121 CYS A N 1
ATOM 837 C CA . CYS A 1 121 ? 32.271 10.879 -31.334 1.00 55.31 121 CYS A CA 1
ATOM 838 C C . CYS A 1 121 ? 33.213 11.127 -32.524 1.00 55.31 121 CYS A C 1
ATOM 840 O O . CYS A 1 121 ? 34.421 10.914 -32.466 1.00 55.31 121 CYS A O 1
ATOM 842 N N . THR A 1 122 ? 32.623 11.505 -33.651 1.00 57.28 122 THR A N 1
ATOM 843 C CA . THR A 1 122 ? 33.301 11.930 -34.875 1.00 57.28 122 THR A CA 1
ATOM 844 C C . THR A 1 122 ? 34.369 12.984 -34.556 1.00 57.28 122 THR A C 1
ATOM 846 O O . THR A 1 122 ? 34.029 14.113 -34.208 1.00 57.28 122 THR A O 1
ATOM 849 N N . GLY A 1 123 ? 35.652 12.619 -34.652 1.00 59.34 123 GLY A N 1
ATOM 850 C CA . GLY A 1 123 ? 36.763 13.550 -34.443 1.00 59.34 123 GLY A CA 1
ATOM 851 C C . GLY A 1 123 ? 38.156 12.932 -34.550 1.00 59.34 123 GLY A C 1
ATOM 852 O O . GLY A 1 123 ? 38.841 13.153 -35.540 1.00 59.34 123 GLY A O 1
ATOM 853 N N . ASN A 1 124 ? 38.599 12.177 -33.543 1.00 58.09 124 ASN A N 1
ATOM 854 C CA . ASN A 1 124 ? 39.891 11.482 -33.539 1.00 58.09 124 ASN A CA 1
ATOM 855 C C . ASN A 1 124 ? 39.941 10.451 -32.394 1.00 58.09 124 ASN A C 1
ATOM 857 O O . ASN A 1 124 ? 39.373 10.696 -31.332 1.00 58.09 124 ASN A O 1
ATOM 861 N N . SER A 1 125 ? 40.637 9.325 -32.589 1.00 57.75 125 SER A N 1
ATOM 862 C CA . SER A 1 125 ? 40.887 8.316 -31.543 1.00 57.75 125 SER A CA 1
ATOM 863 C C . SER A 1 125 ? 41.936 8.821 -30.539 1.00 57.75 125 SER A C 1
ATOM 865 O O . SER A 1 125 ? 42.920 9.438 -30.948 1.00 57.75 125 SER A O 1
ATOM 867 N N . ALA A 1 126 ? 41.768 8.542 -29.240 1.00 55.81 126 ALA A N 1
ATOM 868 C CA . ALA A 1 126 ? 42.602 9.082 -28.152 1.00 55.81 126 ALA A CA 1
ATOM 869 C C . ALA A 1 126 ? 44.106 8.718 -28.227 1.00 55.81 126 ALA A C 1
ATOM 871 O O . ALA A 1 126 ? 44.914 9.321 -27.527 1.00 55.81 126 ALA A O 1
ATOM 872 N N . THR A 1 127 ? 44.499 7.780 -29.094 1.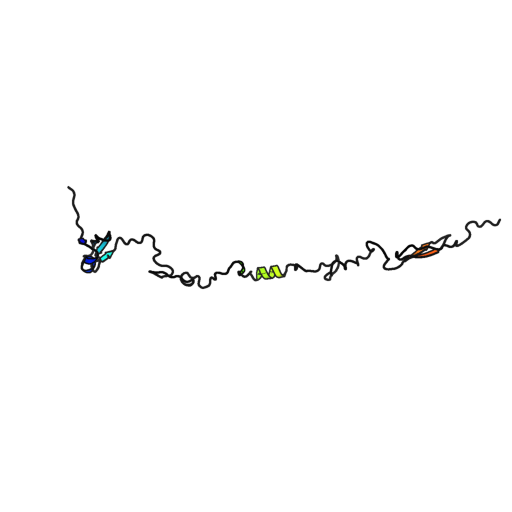00 62.16 127 THR A N 1
ATOM 873 C CA . THR A 1 127 ? 45.901 7.414 -29.381 1.00 62.16 127 THR A CA 1
ATOM 874 C C . THR A 1 127 ? 46.216 7.335 -30.885 1.00 62.16 127 THR A C 1
ATOM 876 O O . THR A 1 127 ? 47.163 6.660 -31.267 1.00 62.16 127 THR A O 1
ATOM 879 N N . SER A 1 128 ? 45.406 7.995 -31.730 1.00 62.91 128 SER A N 1
ATOM 880 C CA . SER A 1 128 ? 45.437 8.035 -33.210 1.00 62.91 128 SER A CA 1
ATOM 881 C C . SER A 1 128 ? 46.436 7.098 -33.909 1.00 62.91 128 SER A C 1
ATOM 883 O O . SER A 1 128 ? 47.558 7.477 -34.234 1.00 62.91 128 SER A O 1
ATOM 885 N N . THR A 1 129 ? 45.984 5.873 -34.176 1.00 65.00 129 THR A N 1
ATOM 886 C CA . THR A 1 129 ? 46.669 4.882 -35.017 1.00 65.00 129 THR A CA 1
ATOM 887 C C . THR A 1 129 ? 46.187 4.889 -36.468 1.00 65.00 129 THR A C 1
ATOM 889 O O . THR A 1 129 ? 46.858 4.298 -37.302 1.00 65.00 129 THR A O 1
ATOM 892 N N . LYS A 1 130 ? 45.036 5.502 -36.800 1.00 76.75 130 LYS A N 1
ATOM 893 C CA . LYS A 1 130 ? 44.608 5.749 -38.189 1.00 76.75 130 LYS A CA 1
ATOM 894 C C . LYS A 1 130 ? 43.425 6.735 -38.286 1.00 76.75 130 LYS A C 1
ATOM 896 O O . LYS A 1 130 ? 42.485 6.645 -37.500 1.00 76.75 130 LYS A O 1
ATOM 901 N N . LEU A 1 131 ? 43.408 7.618 -39.284 1.00 77.06 131 LEU A N 1
ATOM 902 C CA . LEU A 1 131 ? 42.263 8.413 -39.725 1.00 77.06 131 LEU A CA 1
ATOM 903 C C . LEU A 1 131 ? 41.213 7.494 -40.362 1.00 77.06 131 LEU A C 1
ATOM 905 O O . LEU A 1 131 ? 41.530 6.687 -41.235 1.00 77.06 131 LEU A O 1
ATOM 909 N N . ALA A 1 132 ? 39.941 7.670 -39.992 1.00 74.31 132 ALA A N 1
ATOM 910 C CA . ALA A 1 132 ? 38.831 6.888 -40.551 1.00 74.31 132 ALA A CA 1
ATOM 911 C C . ALA A 1 132 ? 38.704 7.026 -42.081 1.00 74.31 132 ALA A C 1
ATOM 913 O O . ALA A 1 132 ? 38.277 6.101 -42.768 1.00 74.31 132 ALA A O 1
ATOM 914 N N . THR A 1 133 ? 39.099 8.173 -42.633 1.00 79.69 133 THR A N 1
ATOM 915 C CA . THR A 1 133 ? 39.242 8.372 -44.076 1.00 79.69 133 THR A CA 1
ATOM 916 C C . THR A 1 133 ? 40.611 8.969 -44.345 1.00 79.69 133 THR A C 1
ATOM 918 O O . THR A 1 133 ? 40.902 10.063 -43.858 1.00 79.69 133 THR A O 1
ATOM 921 N N . SER A 1 134 ? 41.431 8.264 -45.129 1.00 86.44 134 SER A N 1
ATOM 922 C CA . SER A 1 134 ? 42.732 8.777 -45.559 1.00 86.44 134 SER A CA 1
ATOM 923 C C . SER A 1 134 ? 42.559 10.088 -46.324 1.00 86.44 134 SER A C 1
ATOM 925 O O . SER A 1 134 ? 41.594 10.265 -47.077 1.00 86.44 134 SER A O 1
ATOM 927 N N . ARG A 1 135 ? 43.484 11.024 -46.132 1.00 89.12 135 ARG A N 1
ATOM 928 C CA . ARG A 1 135 ? 43.469 12.327 -46.798 1.00 89.12 135 ARG A CA 1
ATOM 929 C C . ARG A 1 135 ? 44.695 12.452 -47.682 1.00 89.12 135 ARG A C 1
ATOM 931 O O . ARG A 1 135 ? 45.798 12.127 -47.264 1.00 89.12 135 ARG A O 1
ATOM 938 N N . THR A 1 136 ? 44.516 12.953 -48.896 1.00 93.69 136 THR A N 1
ATOM 939 C CA . THR A 1 136 ? 45.652 13.345 -49.731 1.00 93.69 136 THR A CA 1
ATOM 940 C C . THR A 1 136 ? 46.188 14.678 -49.231 1.00 93.69 136 THR A C 1
ATOM 942 O O . THR A 1 136 ? 45.465 15.672 -49.221 1.00 93.69 136 THR A O 1
ATOM 945 N N . ILE A 1 137 ? 47.451 14.696 -48.825 1.00 93.06 137 ILE A N 1
ATOM 946 C CA . ILE A 1 137 ? 48.190 15.912 -48.507 1.00 93.06 137 ILE A CA 1
ATOM 947 C C . ILE A 1 137 ? 48.954 16.310 -49.764 1.00 93.06 137 ILE A C 1
ATOM 949 O O . ILE A 1 137 ? 49.771 15.534 -50.260 1.00 93.06 137 ILE A O 1
ATOM 953 N N . ALA A 1 138 ? 48.662 17.494 -50.297 1.00 93.69 138 ALA A N 1
ATOM 954 C CA . ALA A 1 138 ? 49.279 18.012 -51.510 1.00 93.69 138 ALA A CA 1
ATOM 955 C C . ALA A 1 138 ? 50.134 19.247 -51.204 1.00 93.69 138 ALA A C 1
ATOM 957 O O . ALA A 1 138 ? 49.706 20.159 -50.499 1.00 93.69 138 ALA A O 1
ATOM 958 N N . VAL A 1 139 ? 51.332 19.267 -51.773 1.00 91.94 139 VAL A N 1
ATOM 959 C CA . VAL A 1 139 ? 52.218 20.419 -51.907 1.00 91.94 139 VAL A CA 1
ATOM 960 C C . VAL A 1 139 ? 52.028 20.945 -53.328 1.00 91.94 139 VAL A C 1
ATOM 962 O O . VAL A 1 139 ? 52.097 20.173 -54.287 1.00 91.94 139 VAL A O 1
ATOM 965 N N . ALA A 1 140 ? 51.747 22.237 -53.472 1.00 88.88 140 ALA A N 1
ATOM 966 C CA . ALA A 1 140 ? 51.464 22.873 -54.755 1.00 88.88 140 ALA A CA 1
ATOM 967 C C . ALA A 1 140 ? 52.229 24.197 -54.893 1.00 88.88 140 ALA A C 1
ATOM 969 O O . ALA A 1 140 ? 52.539 24.843 -53.892 1.00 88.88 140 ALA A O 1
ATOM 970 N N . GLY A 1 141 ? 52.495 24.614 -56.133 1.00 88.25 141 GLY A N 1
ATOM 971 C CA . GLY A 1 141 ? 53.264 25.817 -56.461 1.00 88.25 141 GLY A CA 1
ATOM 972 C C . GLY A 1 141 ? 54.476 25.485 -57.331 1.00 88.25 141 GLY A C 1
ATOM 973 O O . GLY A 1 141 ? 54.420 24.563 -58.141 1.00 88.25 141 GLY A O 1
ATOM 974 N N . ALA A 1 142 ? 55.576 26.222 -57.153 1.00 87.75 142 ALA A N 1
ATOM 975 C CA . ALA A 1 142 ? 56.836 25.970 -57.867 1.00 87.75 142 ALA A CA 1
ATOM 976 C C . ALA A 1 142 ? 57.404 24.565 -57.591 1.00 87.75 142 ALA A C 1
ATOM 978 O O . ALA A 1 142 ? 58.064 23.974 -58.439 1.00 87.75 142 ALA A O 1
ATOM 979 N N . VAL A 1 143 ? 57.093 24.010 -56.420 1.00 90.06 143 VAL A N 1
ATOM 980 C CA . VAL A 1 143 ? 57.326 22.614 -56.060 1.00 90.06 143 VAL A CA 1
ATOM 981 C C . VAL A 1 143 ? 55.966 21.942 -55.907 1.00 90.06 143 VAL A C 1
ATOM 983 O O . VAL A 1 143 ? 55.078 22.470 -55.237 1.00 90.06 143 VAL A O 1
ATOM 986 N N . THR A 1 144 ? 55.804 20.774 -56.516 1.00 93.06 144 THR A N 1
ATOM 987 C CA . THR A 1 144 ? 54.572 19.982 -56.451 1.00 93.06 144 THR A CA 1
ATOM 988 C C . THR A 1 144 ? 54.852 18.590 -55.909 1.00 93.06 144 THR A C 1
ATOM 990 O O . THR A 1 144 ? 55.944 18.062 -56.075 1.00 93.06 144 THR A O 1
ATOM 993 N N . GLY A 1 145 ? 53.880 17.988 -55.234 1.00 95.06 145 GLY A N 1
ATOM 994 C CA . GLY A 1 145 ? 53.967 16.618 -54.732 1.00 95.06 145 GLY A CA 1
ATOM 995 C C . GLY A 1 145 ? 52.734 16.277 -53.913 1.00 95.06 145 GLY A C 1
ATOM 996 O O . GLY A 1 145 ? 52.097 17.165 -53.358 1.00 95.06 145 GLY A O 1
ATOM 997 N N . SER A 1 146 ? 52.351 15.009 -53.828 1.00 95.50 146 SER A N 1
ATOM 998 C CA . SER A 1 146 ? 51.250 14.624 -52.942 1.00 95.50 146 SER A CA 1
ATOM 999 C C . SER A 1 146 ? 51.410 13.206 -52.424 1.00 95.50 146 SER A C 1
ATOM 1001 O O . SER A 1 146 ? 52.028 12.369 -53.079 1.00 95.50 146 SER A O 1
ATOM 1003 N N . ALA A 1 147 ? 50.861 12.943 -51.242 1.00 96.25 147 ALA A N 1
ATOM 1004 C CA . ALA A 1 147 ? 50.807 11.607 -50.667 1.00 96.25 147 ALA A CA 1
ATOM 1005 C C . ALA A 1 147 ? 49.545 11.426 -49.818 1.00 96.25 147 ALA A C 1
ATOM 1007 O O . ALA A 1 147 ? 48.985 12.384 -49.285 1.00 96.25 147 ALA A O 1
ATOM 1008 N N . SER A 1 148 ? 49.090 10.181 -49.693 1.00 93.94 148 SER A N 1
ATOM 1009 C CA . SER A 1 148 ? 47.957 9.830 -48.840 1.00 93.94 148 SER A CA 1
ATOM 1010 C C . SER A 1 148 ? 48.434 9.655 -47.398 1.00 93.94 148 SER A C 1
ATOM 1012 O O . SER A 1 148 ? 49.367 8.895 -47.151 1.00 93.94 148 SER A O 1
ATOM 1014 N N . PHE A 1 149 ? 47.806 10.354 -46.455 1.00 90.94 149 PHE A N 1
ATOM 1015 C CA . PHE A 1 149 ? 48.068 10.236 -45.028 1.00 90.94 149 PHE A CA 1
ATOM 1016 C C . PHE A 1 149 ? 46.838 9.703 -44.310 1.00 90.94 149 PHE A C 1
ATOM 1018 O O . PHE A 1 149 ? 45.759 10.302 -44.357 1.00 90.94 149 PHE A O 1
ATOM 1025 N N . ASP A 1 150 ? 47.035 8.608 -43.585 1.00 87.88 150 ASP A N 1
ATOM 1026 C CA . ASP A 1 150 ? 46.044 8.062 -42.677 1.00 87.88 150 ASP A CA 1
ATOM 1027 C C . ASP A 1 150 ? 46.550 7.974 -41.236 1.00 87.88 150 ASP A C 1
ATOM 1029 O O . ASP A 1 150 ? 45.811 7.488 -40.410 1.00 87.88 150 ASP A O 1
ATOM 1033 N N . GLY A 1 151 ? 47.754 8.426 -40.878 1.00 85.31 151 GLY A N 1
ATOM 1034 C CA . GLY A 1 151 ? 48.234 8.375 -39.488 1.00 85.31 151 GLY A CA 1
ATOM 1035 C C . GLY A 1 151 ? 48.636 6.993 -38.957 1.00 85.31 151 GLY A C 1
ATOM 1036 O O . GLY A 1 151 ? 48.988 6.903 -37.786 1.00 85.31 151 GLY A O 1
ATOM 1037 N N . SER A 1 152 ? 48.641 5.942 -39.789 1.00 84.25 152 SER A N 1
ATOM 1038 C CA . SER A 1 152 ? 49.151 4.610 -39.405 1.00 84.25 152 SER A CA 1
ATOM 1039 C C . SER A 1 152 ? 50.671 4.517 -39.291 1.00 84.25 152 SER A C 1
ATOM 1041 O O . SER A 1 152 ? 51.202 3.574 -38.704 1.00 84.25 152 SER A O 1
ATOM 1043 N N . GLY A 1 153 ? 51.374 5.523 -39.800 1.00 85.31 153 GLY A N 1
ATOM 1044 C CA . GLY A 1 153 ? 52.816 5.663 -39.708 1.00 85.31 153 GLY A CA 1
ATOM 1045 C C . GLY A 1 153 ? 53.289 6.946 -40.381 1.00 85.31 153 GLY A C 1
ATOM 1046 O O . GLY A 1 153 ? 52.491 7.748 -40.876 1.00 85.31 153 GLY A O 1
ATOM 1047 N N . ASN A 1 154 ? 54.606 7.131 -40.404 1.00 89.69 154 ASN A N 1
ATOM 1048 C CA . ASN A 1 154 ? 55.227 8.242 -41.118 1.00 89.69 154 ASN A CA 1
ATOM 1049 C C . ASN A 1 154 ? 55.076 8.047 -42.630 1.00 89.69 154 ASN A C 1
ATOM 1051 O O . ASN A 1 154 ? 55.181 6.929 -43.133 1.00 89.69 154 ASN A O 1
ATOM 1055 N N . ILE A 1 155 ? 54.897 9.149 -43.354 1.00 91.38 155 ILE A N 1
ATOM 1056 C CA . ILE A 1 155 ? 54.895 9.164 -44.818 1.00 91.38 155 ILE A CA 1
ATOM 1057 C C . ILE A 1 155 ? 55.922 10.173 -45.331 1.00 91.38 155 ILE A C 1
ATOM 1059 O O . ILE A 1 155 ? 56.254 11.140 -44.644 1.00 91.38 155 ILE A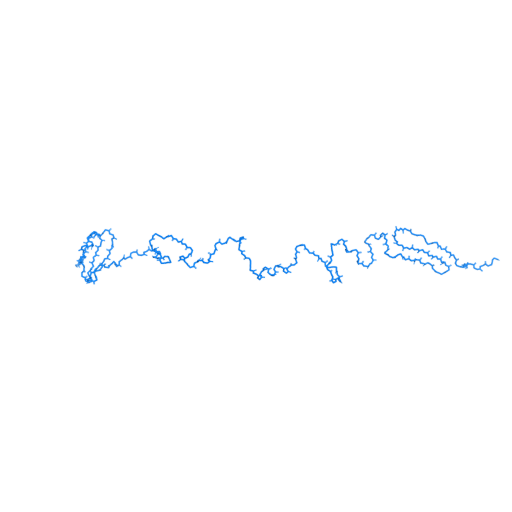 O 1
ATOM 1063 N N . SER A 1 156 ? 56.389 9.974 -46.559 1.00 93.94 156 SER A N 1
ATOM 1064 C CA . SER A 1 156 ? 57.203 10.948 -47.284 1.00 93.94 156 SER A CA 1
ATOM 1065 C C . SER A 1 156 ? 56.411 11.490 -48.466 1.00 93.94 156 SER A C 1
ATOM 1067 O O . SER A 1 156 ? 55.793 10.724 -49.202 1.00 93.94 156 SER A O 1
ATOM 1069 N N . ILE A 1 157 ? 56.439 12.808 -48.657 1.00 96.06 157 ILE A N 1
ATOM 1070 C CA . ILE A 1 157 ? 55.902 13.441 -49.861 1.00 96.06 157 ILE A CA 1
ATOM 1071 C C . ILE A 1 157 ? 57.072 13.640 -50.811 1.00 96.06 157 ILE A C 1
ATOM 1073 O O . ILE A 1 157 ? 57.917 14.505 -50.588 1.00 96.06 157 ILE A O 1
ATOM 1077 N N . THR A 1 158 ? 57.130 12.829 -51.861 1.00 94.19 158 THR A N 1
ATOM 1078 C CA . THR A 1 158 ? 58.064 13.070 -52.959 1.00 94.19 158 THR A CA 1
ATOM 1079 C C . THR A 1 158 ? 57.616 14.312 -53.709 1.00 94.19 158 THR A C 1
ATOM 1081 O O . THR A 1 158 ? 56.452 14.419 -54.102 1.00 94.19 158 THR A O 1
ATOM 1084 N N . THR A 1 159 ? 58.540 15.247 -53.894 1.00 93.69 159 THR A N 1
ATOM 1085 C CA . THR A 1 159 ? 58.273 16.499 -54.586 1.00 93.69 159 THR A CA 1
ATOM 1086 C C . THR A 1 159 ? 59.092 16.628 -55.861 1.00 93.69 159 THR A C 1
ATOM 1088 O O . THR A 1 159 ? 60.182 16.074 -55.995 1.00 93.69 159 THR A O 1
ATOM 1091 N N . THR A 1 160 ? 58.547 17.382 -56.804 1.00 89.75 160 THR A N 1
ATOM 1092 C CA . THR A 1 160 ? 59.165 17.735 -58.076 1.00 89.75 160 THR A CA 1
ATOM 1093 C C . THR A 1 160 ? 59.086 19.236 -58.273 1.00 89.75 160 THR A C 1
ATOM 1095 O O . THR A 1 160 ? 58.059 19.855 -57.982 1.00 89.75 160 THR A O 1
ATOM 1098 N N . LEU A 1 161 ? 60.159 19.822 -58.792 1.00 89.69 161 LEU A N 1
ATOM 1099 C CA . LEU A 1 161 ? 60.148 21.207 -59.234 1.00 89.69 161 LEU A CA 1
ATOM 1100 C C . LEU A 1 161 ? 59.333 21.286 -60.532 1.00 89.69 161 LEU A C 1
ATOM 1102 O O . LEU A 1 161 ? 59.618 20.561 -61.482 1.00 89.69 161 LEU A O 1
ATOM 1106 N N . ALA A 1 162 ? 58.280 22.100 -60.549 1.00 80.56 162 ALA A N 1
ATOM 1107 C CA . ALA A 1 162 ? 57.368 22.194 -61.689 1.00 80.56 162 ALA A CA 1
ATOM 1108 C C . ALA A 1 162 ? 57.992 22.954 -62.873 1.00 80.56 162 ALA A C 1
ATOM 1110 O O . ALA A 1 162 ? 57.687 22.645 -64.022 1.00 80.56 162 ALA A O 1
ATOM 1111 N N . SER A 1 163 ? 58.892 23.895 -62.577 1.00 76.50 163 SER A N 1
ATOM 1112 C CA . SER A 1 163 ? 59.719 24.638 -63.532 1.00 76.50 163 SER A CA 1
ATOM 1113 C C . SER A 1 163 ? 61.031 25.022 -62.853 1.00 76.50 163 SER A C 1
ATOM 1115 O O . SER A 1 163 ? 61.026 25.275 -61.649 1.00 76.50 163 SER A O 1
ATOM 1117 N N . ASP A 1 164 ? 62.133 25.094 -63.603 1.00 71.44 16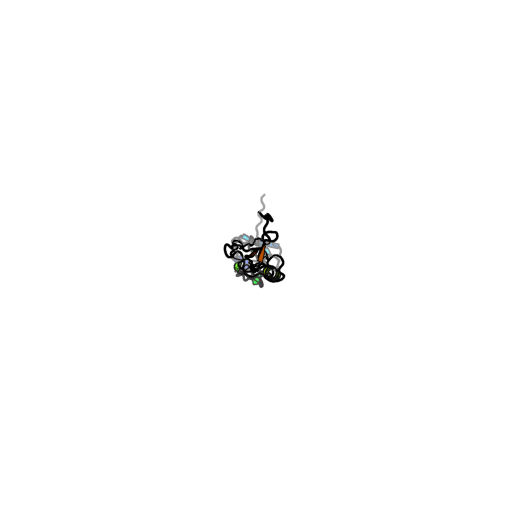4 ASP A N 1
ATOM 1118 C CA . ASP A 1 164 ? 63.400 25.607 -63.070 1.00 71.44 164 ASP A CA 1
ATOM 1119 C C . ASP A 1 164 ? 63.205 27.029 -62.511 1.00 71.44 164 ASP A C 1
ATOM 1121 O O . ASP A 1 164 ? 62.571 27.869 -63.155 1.00 71.44 164 ASP A O 1
ATOM 1125 N N . ILE A 1 165 ? 63.673 27.272 -61.284 1.00 67.75 165 ILE A N 1
ATOM 1126 C CA . ILE A 1 165 ? 63.499 28.567 -60.604 1.00 67.75 165 ILE A CA 1
ATOM 1127 C C . ILE A 1 165 ? 64.544 29.566 -61.105 1.00 67.75 165 ILE A C 1
ATOM 1129 O O . ILE A 1 165 ? 64.258 30.762 -61.191 1.00 67.75 165 ILE A O 1
ATOM 1133 N N . ASP A 1 166 ? 65.708 29.070 -61.518 1.00 67.75 166 ASP A N 1
ATOM 1134 C CA . ASP A 1 166 ? 66.792 29.888 -62.030 1.00 67.75 166 ASP A CA 1
ATOM 1135 C C . ASP A 1 166 ? 66.786 29.794 -63.550 1.00 67.75 166 ASP A C 1
ATOM 1137 O O . ASP A 1 166 ? 67.637 29.139 -64.137 1.00 67.75 166 ASP A O 1
ATOM 1141 N N . GLY A 1 167 ? 65.846 30.471 -64.215 1.00 61.28 167 GLY A N 1
ATOM 1142 C CA . GLY A 1 167 ? 65.816 30.626 -65.680 1.00 61.28 167 GLY A CA 1
ATOM 1143 C C . GLY A 1 167 ? 67.058 31.309 -66.294 1.00 61.28 167 GLY A C 1
ATOM 1144 O O . GLY A 1 167 ? 66.945 31.990 -67.311 1.00 61.28 167 GLY A O 1
ATOM 1145 N N . GLY A 1 168 ? 68.232 31.191 -65.675 1.00 59.62 168 GLY A N 1
ATOM 1146 C CA . GLY A 1 168 ? 69.523 31.600 -66.180 1.00 59.62 168 GLY A CA 1
ATOM 1147 C C . GLY A 1 168 ? 69.991 30.658 -67.279 1.00 59.62 168 GLY A C 1
ATOM 1148 O O . GLY A 1 168 ? 70.529 29.581 -67.037 1.00 59.62 168 GLY A O 1
ATOM 1149 N N . THR A 1 169 ? 69.854 31.120 -68.513 1.00 57.06 169 THR A N 1
ATOM 1150 C CA . THR A 1 169 ? 70.830 30.799 -69.550 1.00 57.06 169 THR A CA 1
ATOM 1151 C C . THR A 1 169 ? 72.203 31.283 -69.070 1.00 57.06 169 THR A C 1
ATOM 1153 O O . THR A 1 169 ? 72.371 32.489 -68.870 1.00 57.06 169 THR A O 1
ATOM 1156 N N . PHE A 1 170 ? 73.145 30.362 -68.841 1.00 56.09 170 PHE A N 1
ATOM 1157 C CA . PHE A 1 170 ? 74.575 30.698 -68.816 1.00 56.09 170 PHE A CA 1
ATOM 1158 C C . PHE A 1 170 ? 75.001 31.314 -70.153 1.00 56.09 170 PHE A C 1
ATOM 1160 O O . PHE A 1 170 ? 74.445 30.891 -71.196 1.00 56.09 170 PHE A O 1
#

Foldseek 3Di:
DDDDDDAAEDAPVCQVVDAAAAQGWYAHPPPRWIWGHNHPHIDTDPPCPPDDPCDQLPDHDPDDDDCVSNPNPVPDPDDPVRDDDDPVVVVVVVPDDDPDAADDDVPDPDGHDDPVPPQPPPDADPVQLFAPDWDWDWDDDQKTWIDTDTNNDDDDTDIDGPDDPPPDDD

InterPro domains:
  IPR041352 Major tropism determinant, N-terminal domain [PF18454] (5-41)

pLDDT: mean 82.73, std 13.56, range [50.66, 97.56]

Sequence (170 aa):
MAQTIKFKRGTSANLGSLTLQAGEPAFCTDNGKLYIGNGTDKVLINQNNSSAVTSVGGKTGAVTLVKGDVGLGNVDNTSDANKPISTATQTALNEKAASSHTHNYAGSSSAGGAATTALSCTGNSATSTKLATSRTIAVAGAVTGSASFDGSGNISITTTLASDIDGGTF

=== Feature glossary ===
Legend for the data blocks above and below:

— What the protein is —

The amino-acid sequence is the protein's primary structure: the linear order of residues from the N-terminus to the C-terminus, written in one-letter code. Everything else here — the 3D coordinates, the secondary structure, the domain annotations — is ultimately a consequence of this string.

Functional annotations link the protein to curated databases. InterPro entries identify conserved domains and families by matching the sequence against member-database signatures (Pfam, PROSITE, CDD, …). Gene Ontology (GO) terms describe molecular function, biological process, and cellular component in a controlled vocabulary. CATH places the structure in a hierarchical fold classification (Class/Architecture/Topology/Homologous-superfamily). The organism is the source species.

— Where its atoms are —

Atomic coordinates in PDBx/mmCIF format — the same representation the Protein Data Bank distributes. Each line of the _atom_site loop places one backbone atom in Cartesian space (units: ångströms, origin: arbitrary).

The six renders are orthographic views along the three Cartesian axes in both directions. Representation (cartoon, sticks, or surface) and color scheme (sequence-rainbow or by-chain) vary across proteins so the training set covers all the common visualization conventions.

— Local backbone conformation —

Eight-state secondary structure (DSSP): H is the canonical α-helix, G the tighter 3₁₀-helix, I the wider π-helix; E/B are β-structure, T and S are turns and bends, and '-' is everything else. DSSP derives these from the pattern of main-chain N–H···O=C hydrogen bonds, not from the sequence.

Three-state secondary structure (P-SEA) collapses the eight DSSP classes into helix (a), strand (b), and coil (c). P-SEA assigns these from Cα geometry alone — distances and angles — without requiring backbone oxygens, so it works on any Cα trace.

φ (phi) and ψ (psi) are the two rotatable backbone dihedrals per residue: φ is the C(i-1)–N–Cα–C torsion, ψ is the N–Cα–C–N(i+1) torsion, both in degrees on (−180°, 180°]. α-helical residues cluster near (−60°, −45°); β-strand residues near (−120°, +130°). A Ramachandran plot is simply a scatter of (φ, ψ) for every residue.

— Global shape and packing —

The geometric summary reports three shape descriptors. Rg (radius of gyration) measures how spread out the Cα atoms are about their centre of mass; compact globular proteins have small Rg, elongated or unfolded ones large. Cα contacts (<8 Å, |i−j|>4) count long-range residue pairs in spatial proximity — high for tightly packed folds, near zero for rods or random coil. The bounding-box extents give the protein's footprint along x, y, z in Å.

SASA measures how much of the protein is reachable by solvent. It is computed by rolling a water-sized probe over the atomic surface and summing the exposed area (Å²). Per-residue SASA distinguishes core (buried, low SASA) from surface (exposed, high SASA) residues; total SASA is a whole-molecule size measure.

Plot images: a contact map (which residues are close in 3D, as an N×N binary image), a Ramachandran scatter (backbone torsion angles, revealing secondary-structure composition at a glance), and — for AlphaFold structures — a PAE heatmap (pairwise prediction confidence).

— Structural neighborhood —

A 3Di character summarizes, for each residue, the relative orientation of the Cα frame of its nearest spatial neighbor. Because it encodes fold topology rather than chemistry, 3Di alignments detect remote structural similarity that sequence alignment misses.

The Foldseek neighbor list gives the closest experimentally determined structures in the PDB, ranked by structural alignment. TM-score near 1 means near-identical fold; near 0.3 means only rough topology match. This is how one finds what a novel AlphaFold prediction most resembles in the solved-structure universe.

— Confidence and disorder —

For AlphaFold models, the B-factor field carries pLDDT — the model's own estimate of local accuracy on a 0–100 scale. Regions with pLDDT<50 should be treated as essentially unmodeled; they often correspond to intrinsically disordered segments.

Crystallographic B-factors measure how much each atom's electron density is smeared out, in Å². They rise in mobile loops and surface residues and fall in the buried interior. In AlphaFold models this column is repurposed to hold pLDDT instead.

Predicted Aligned Error (PAE) is an AlphaFold confidence matrix: entry (i, j) is the expected error in the position of residue j, in ångströms, when the prediction is superimposed on the true structure at residue i. Low PAE within a block of residues means that block is internally rigid and well-predicted; high PAE between two blocks means their relative placement is uncertain even if each block individually is confident.